Protein AF-R9KUV6-F1 (afdb_monomer_lite)

Radius of gyration: 23.88 Å; chains: 1; bounding box: 41×59×73 Å

Organism: NCBI:txid1235794

Secondary structure (DSSP, 8-state):
-B-TTS-B-----HHHHHHHHHHHHTT-EEEEEE--EEEE--SSSPEEE--EEEEEE-GGGHHHHHHHHHHHHHHHHTT--B-----THHHHHHHHTTT------BPPPPPP-TTEEEEESS--HHHHHHHHHHH--HHHHHHHHHHHHHHHHHHHHHHHHTT--

Foldseek 3Di:
DADPVRDDDDADPPVVNVVVVVLVVVVKDKDWAWQFWKWAVPPPVIDIDGDTDIDIDHPVLCQLVVLQVVVCNVCSQALFAADPPDDDPNVVVSVVVSNPDDHPHGDDDDDDDPRMDTDTRHNDPVNVVVVVVVVPPPVVVVVVVVVVVVVVVVVVVVCVVVVVD

Structure (mmCIF, N/CA/C/O backbone):
data_AF-R9KUV6-F1
#
_entry.id   AF-R9KUV6-F1
#
loop_
_atom_site.group_PDB
_atom_site.id
_atom_site.type_symbol
_atom_site.label_atom_id
_atom_site.label_alt_id
_atom_site.label_comp_id
_atom_site.label_asym_id
_atom_site.label_entity_id
_atom_site.label_seq_id
_atom_site.pdbx_PDB_ins_code
_atom_site.Cartn_x
_atom_site.Cartn_y
_atom_site.Cartn_z
_atom_site.occupancy
_atom_site.B_iso_or_equiv
_atom_site.auth_seq_id
_atom_site.auth_comp_id
_atom_site.auth_asym_id
_atom_site.auth_atom_id
_atom_site.pdbx_PDB_model_num
ATOM 1 N N . MET A 1 1 ? -4.305 5.030 -10.609 1.00 83.50 1 MET A N 1
ATOM 2 C CA . MET A 1 1 ? -4.146 5.031 -9.140 1.00 83.50 1 MET A CA 1
ATOM 3 C C . MET A 1 1 ? -4.166 6.449 -8.610 1.00 83.50 1 MET A C 1
ATOM 5 O O . MET A 1 1 ? -3.478 7.306 -9.158 1.00 83.50 1 MET A O 1
ATOM 9 N N . VAL A 1 2 ? -4.938 6.685 -7.554 1.00 88.12 2 VAL A N 1
ATOM 10 C CA . VAL A 1 2 ? -4.990 7.967 -6.845 1.00 88.12 2 VAL A CA 1
ATOM 11 C C . VAL A 1 2 ? -4.434 7.735 -5.447 1.00 88.12 2 VAL A C 1
ATOM 13 O O . VAL A 1 2 ? -4.812 6.768 -4.787 1.00 88.12 2 VAL A O 1
ATOM 16 N N . ASN A 1 3 ? -3.484 8.561 -5.020 1.00 88.44 3 ASN A N 1
ATOM 17 C CA . ASN A 1 3 ? -2.957 8.474 -3.665 1.00 88.44 3 ASN A CA 1
ATOM 18 C C . ASN A 1 3 ? -3.945 9.095 -2.660 1.00 88.44 3 ASN A C 1
ATOM 20 O O . ASN A 1 3 ? -4.913 9.758 -3.024 1.00 88.44 3 ASN A O 1
ATOM 24 N N . ARG A 1 4 ? -3.670 8.949 -1.364 1.00 82.62 4 ARG A N 1
ATOM 25 C CA . ARG A 1 4 ? -4.486 9.550 -0.288 1.00 82.62 4 ARG A CA 1
ATOM 26 C C . ARG A 1 4 ? -4.576 11.088 -0.306 1.00 82.62 4 ARG A C 1
ATOM 28 O O . ARG A 1 4 ? -5.254 11.654 0.541 1.00 82.62 4 ARG A O 1
ATOM 35 N N . PHE A 1 5 ? -3.833 11.755 -1.187 1.00 83.88 5 PHE A N 1
ATOM 36 C CA . PHE A 1 5 ? -3.837 13.206 -1.371 1.00 83.88 5 PHE A CA 1
ATOM 37 C 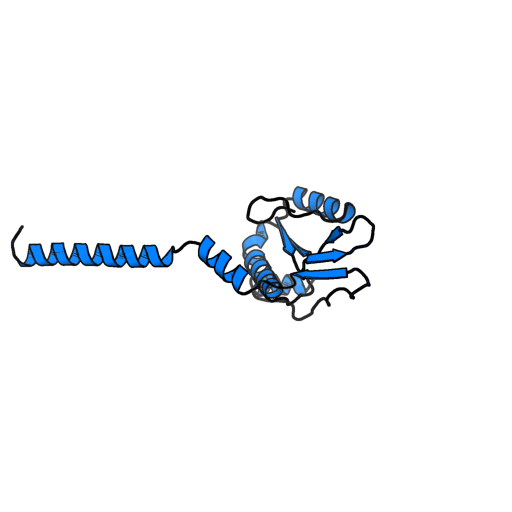C . PHE A 1 5 ? -4.659 13.632 -2.595 1.00 83.88 5 PHE A C 1
ATOM 39 O O . PHE A 1 5 ? -4.627 14.797 -2.968 1.00 83.88 5 PHE A O 1
ATOM 46 N N . GLY A 1 6 ? -5.354 12.700 -3.253 1.00 85.88 6 GLY A N 1
ATOM 47 C CA . GLY A 1 6 ? -6.135 12.989 -4.455 1.00 85.88 6 GLY A CA 1
ATOM 48 C C . GLY A 1 6 ? -5.299 13.116 -5.732 1.00 85.88 6 GLY A C 1
ATOM 49 O O . GLY A 1 6 ? -5.860 13.326 -6.802 1.00 85.88 6 GLY A O 1
ATOM 50 N N . ALA A 1 7 ? -3.976 12.938 -5.663 1.00 88.69 7 ALA A N 1
ATOM 51 C CA . ALA A 1 7 ? -3.115 13.028 -6.836 1.00 88.69 7 ALA A CA 1
ATOM 52 C C . ALA A 1 7 ? -3.031 11.684 -7.570 1.00 88.69 7 ALA A C 1
ATOM 54 O O . ALA A 1 7 ? -2.884 10.620 -6.955 1.00 88.69 7 ALA A O 1
ATOM 55 N N . ARG A 1 8 ? -3.088 11.731 -8.904 1.00 89.88 8 ARG A N 1
ATOM 56 C CA . ARG A 1 8 ? -2.844 10.566 -9.757 1.00 89.88 8 ARG A CA 1
ATOM 57 C C . ARG A 1 8 ? -1.349 10.250 -9.749 1.00 89.88 8 ARG A C 1
ATOM 59 O O . ARG A 1 8 ? -0.546 11.091 -10.126 1.00 89.88 8 ARG A O 1
ATOM 66 N N . VAL A 1 9 ? -0.992 9.043 -9.315 1.00 88.94 9 VAL A N 1
ATOM 67 C CA . VAL A 1 9 ? 0.416 8.631 -9.107 1.00 88.94 9 VAL A CA 1
ATOM 68 C C . VAL A 1 9 ? 0.907 7.563 -10.078 1.00 88.94 9 VAL A C 1
ATOM 70 O O . VAL A 1 9 ? 2.068 7.186 -10.035 1.00 88.94 9 VAL A O 1
ATOM 73 N N . GLY A 1 10 ? 0.022 7.048 -10.927 1.00 90.50 10 GLY A N 1
ATOM 74 C CA . GLY A 1 10 ? 0.360 6.000 -11.882 1.00 90.50 10 GLY A CA 1
ATOM 75 C C . GLY A 1 10 ? -0.866 5.242 -12.367 1.00 90.50 10 GLY A C 1
ATOM 76 O O . GLY A 1 10 ? -2.009 5.548 -11.992 1.00 90.50 10 GLY A O 1
ATOM 77 N N . HIS A 1 11 ? -0.618 4.242 -13.194 1.00 92.69 11 HIS A N 1
ATOM 78 C CA . HIS A 1 11 ? -1.598 3.300 -13.714 1.00 92.69 11 HIS A CA 1
ATOM 79 C C . HIS A 1 11 ? -0.996 1.893 -13.676 1.00 92.69 11 HIS A C 1
ATOM 81 O O . HIS A 1 11 ? 0.221 1.747 -13.621 1.00 92.69 11 HIS A O 1
ATOM 87 N N . PHE A 1 12 ? -1.860 0.884 -13.639 1.00 94.69 12 PHE A N 1
ATOM 88 C CA . PHE A 1 12 ? -1.439 -0.486 -13.901 1.00 94.69 12 PHE A CA 1
ATOM 89 C C . PHE A 1 12 ? -1.438 -0.718 -15.410 1.00 94.69 12 PHE A C 1
ATOM 91 O O . PHE A 1 12 ? -1.950 0.119 -16.160 1.00 94.69 12 PHE A O 1
ATOM 98 N N . ASP A 1 13 ? -0.918 -1.854 -15.859 1.00 93.94 13 ASP A N 1
ATOM 99 C CA . ASP A 1 13 ? -1.048 -2.256 -17.255 1.00 93.94 13 ASP A CA 1
ATOM 100 C C . ASP A 1 13 ? -2.534 -2.283 -17.694 1.00 93.94 13 ASP A C 1
ATOM 102 O O . ASP A 1 13 ? -3.445 -2.345 -16.852 1.00 93.94 13 ASP A O 1
ATOM 106 N N . PRO A 1 14 ? -2.820 -2.193 -19.005 1.00 94.75 14 PRO A N 1
ATOM 107 C CA . PRO A 1 14 ? -4.193 -2.087 -19.495 1.00 94.75 14 PRO A CA 1
ATOM 108 C C . PRO A 1 14 ? -5.094 -3.264 -19.100 1.00 94.75 14 PRO A C 1
ATOM 110 O O . PRO A 1 14 ? -6.279 -3.058 -18.826 1.00 94.75 14 PRO A O 1
ATOM 113 N N . GLY A 1 15 ? -4.544 -4.482 -19.057 1.00 96.69 15 GLY A N 1
ATOM 114 C CA . GLY A 1 15 ? -5.291 -5.695 -18.729 1.00 96.69 15 GLY A CA 1
ATOM 115 C C . GLY A 1 15 ? -5.748 -5.680 -17.277 1.00 96.69 15 GLY A C 1
ATOM 116 O O . GLY A 1 15 ? -6.949 -5.742 -16.999 1.00 96.69 15 GLY A O 1
ATOM 117 N N . PHE A 1 16 ? -4.804 -5.483 -16.360 1.00 95.25 16 PHE A N 1
ATOM 118 C CA . PHE A 1 16 ? -5.109 -5.425 -14.937 1.00 95.25 16 PHE A CA 1
ATOM 119 C C . PHE A 1 16 ? -5.955 -4.197 -14.582 1.00 95.25 16 PHE A C 1
ATOM 121 O O . PHE A 1 16 ? -6.908 -4.290 -13.810 1.00 95.25 16 PHE A O 1
ATOM 128 N N . SER A 1 17 ? -5.704 -3.045 -15.213 1.00 95.38 17 SER A N 1
ATOM 129 C CA . SER A 1 17 ? -6.547 -1.853 -15.043 1.00 95.38 17 SER A CA 1
ATOM 130 C C . SER A 1 17 ? -8.009 -2.123 -15.404 1.00 95.38 17 SER A C 1
ATOM 132 O O . SER A 1 17 ? -8.905 -1.689 -14.677 1.00 95.38 17 SER A O 1
ATOM 134 N N . ARG A 1 18 ? -8.264 -2.865 -16.491 1.00 96.12 18 ARG A N 1
ATOM 135 C CA . ARG A 1 18 ? -9.620 -3.259 -16.894 1.00 96.12 18 ARG A CA 1
ATOM 136 C C . ARG A 1 18 ? -10.263 -4.188 -15.870 1.00 96.12 18 ARG A C 1
ATOM 138 O O . ARG A 1 18 ? -11.427 -3.980 -15.530 1.00 96.12 18 ARG A O 1
ATOM 145 N N . GLU A 1 19 ? -9.529 -5.175 -15.365 1.00 95.75 19 GLU A N 1
ATOM 146 C CA . GLU A 1 19 ? -10.027 -6.069 -14.316 1.00 95.75 19 GLU A CA 1
ATOM 147 C C . GLU A 1 19 ? -10.439 -5.281 -13.065 1.00 95.75 19 GLU A C 1
ATOM 149 O O . GLU A 1 19 ? -11.564 -5.418 -12.582 1.00 95.75 19 GLU A O 1
ATOM 154 N N . LEU A 1 20 ? -9.578 -4.376 -12.593 1.00 95.19 20 LEU A N 1
ATOM 155 C CA . LEU A 1 20 ? -9.874 -3.524 -11.443 1.00 95.19 20 LEU A CA 1
ATOM 156 C C . LEU A 1 20 ? -11.090 -2.623 -11.689 1.00 95.19 20 LEU A C 1
ATOM 158 O O . LEU A 1 20 ? -11.902 -2.434 -10.784 1.00 95.19 20 LEU A O 1
ATOM 162 N N . SER A 1 21 ? -11.271 -2.097 -12.903 1.00 95.06 21 SER A N 1
ATOM 163 C CA . SER A 1 21 ? -12.479 -1.346 -13.262 1.00 95.06 21 SER A CA 1
ATOM 164 C C . SER A 1 21 ? -13.747 -2.197 -13.161 1.00 95.06 21 SER A C 1
ATOM 166 O O . SER A 1 21 ? -14.754 -1.708 -12.649 1.00 95.06 21 SER A O 1
ATOM 168 N N . LEU A 1 22 ? -13.704 -3.465 -13.582 1.00 97.19 22 LEU A N 1
ATOM 169 C CA . LEU A 1 22 ? -14.837 -4.386 -13.450 1.00 97.19 22 LEU A CA 1
ATOM 170 C C . LEU A 1 22 ? -15.142 -4.695 -11.981 1.00 97.19 22 LEU A C 1
ATOM 172 O O . LEU A 1 22 ? -16.292 -4.581 -11.562 1.00 97.19 22 LEU A O 1
ATOM 176 N N . LYS A 1 23 ? -14.120 -5.005 -11.173 1.00 96.00 23 LYS A N 1
ATOM 177 C CA . LYS A 1 23 ? -14.283 -5.233 -9.726 1.00 96.00 23 LYS A CA 1
ATOM 178 C C . LYS A 1 23 ? -14.842 -3.996 -9.026 1.00 96.00 23 LYS A C 1
ATOM 180 O O . LYS A 1 23 ? -15.722 -4.103 -8.175 1.00 96.00 23 LYS A O 1
ATOM 185 N N . LYS A 1 24 ? -14.395 -2.802 -9.424 1.00 94.75 24 LYS A N 1
ATOM 186 C CA . LYS A 1 24 ? -14.935 -1.547 -8.897 1.00 94.75 24 LYS A CA 1
ATOM 187 C C . LYS A 1 24 ? -16.401 -1.336 -9.283 1.00 94.75 24 LYS A C 1
ATOM 189 O O . LYS A 1 24 ? -17.161 -0.838 -8.459 1.00 94.75 24 LYS A O 1
ATOM 194 N N . ALA A 1 25 ? -16.795 -1.714 -10.501 1.00 96.31 25 ALA A N 1
ATOM 195 C CA . ALA A 1 25 ? -18.187 -1.658 -10.955 1.00 96.31 25 ALA A CA 1
ATOM 196 C C . ALA A 1 25 ? -19.091 -2.661 -10.211 1.00 96.31 25 ALA A C 1
ATOM 198 O O . ALA A 1 25 ? -20.277 -2.405 -10.043 1.00 96.31 25 ALA A O 1
ATOM 199 N N . GLN A 1 26 ? -18.519 -3.755 -9.700 1.00 95.88 26 GLN A N 1
ATOM 200 C CA . GLN A 1 26 ? -19.165 -4.715 -8.793 1.00 95.88 26 GLN A CA 1
ATOM 201 C C . GLN A 1 26 ? -19.194 -4.239 -7.325 1.00 95.88 26 GLN A C 1
ATOM 203 O O . GLN A 1 26 ? -19.343 -5.048 -6.413 1.00 95.88 26 GLN A O 1
ATOM 208 N N . ASP A 1 27 ? -19.020 -2.937 -7.088 1.00 95.81 27 ASP A N 1
ATOM 209 C CA . ASP A 1 27 ? -19.010 -2.299 -5.766 1.00 95.81 27 ASP A CA 1
ATOM 210 C C . ASP A 1 27 ? -17.903 -2.791 -4.811 1.00 95.81 27 ASP A C 1
ATOM 212 O O . ASP A 1 27 ? -17.967 -2.612 -3.595 1.00 95.81 27 ASP A O 1
ATOM 216 N N . MET A 1 28 ? -16.822 -3.379 -5.337 1.00 96.00 28 MET A N 1
ATOM 217 C CA . MET A 1 28 ? -15.684 -3.740 -4.493 1.00 96.00 28 MET A CA 1
ATOM 218 C C . MET A 1 28 ? -14.895 -2.501 -4.054 1.00 96.00 28 MET A C 1
ATOM 220 O O . MET A 1 28 ? -14.671 -1.539 -4.804 1.00 96.00 28 MET A O 1
ATOM 224 N N . THR A 1 29 ? -14.404 -2.552 -2.819 1.00 94.75 29 THR A N 1
ATOM 225 C CA . THR A 1 29 ? -13.396 -1.620 -2.320 1.00 94.75 29 THR A CA 1
ATOM 226 C C . THR A 1 29 ? -12.025 -2.130 -2.730 1.00 94.75 29 THR A C 1
ATOM 228 O O . THR A 1 29 ? -11.657 -3.254 -2.407 1.00 94.75 29 THR A O 1
ATOM 231 N N . LEU A 1 30 ? -11.277 -1.300 -3.457 1.00 94.94 30 LEU A N 1
ATOM 232 C CA . LEU A 1 30 ? -9.955 -1.631 -3.977 1.00 94.94 30 LEU A CA 1
ATOM 233 C C . LEU A 1 30 ? -8.910 -0.743 -3.309 1.00 94.94 30 LEU A C 1
ATOM 235 O O . LEU A 1 30 ? -9.014 0.486 -3.350 1.00 94.94 30 LEU A O 1
ATOM 239 N N . VAL A 1 31 ? -7.887 -1.362 -2.730 1.00 94.69 31 VAL A N 1
ATOM 240 C CA . VAL A 1 31 ? -6.770 -0.670 -2.090 1.00 94.69 31 VAL A CA 1
ATOM 241 C C . VAL A 1 31 ? -5.468 -1.143 -2.713 1.00 94.69 31 VAL A C 1
ATOM 243 O O . VAL A 1 31 ? -5.124 -2.317 -2.644 1.00 94.69 31 VAL A O 1
ATOM 246 N N . ALA A 1 32 ? -4.728 -0.208 -3.303 1.00 94.44 32 ALA A N 1
ATOM 247 C CA . ALA A 1 32 ? -3.394 -0.456 -3.826 1.00 94.44 32 ALA A CA 1
ATOM 248 C C . ALA A 1 32 ? -2.341 0.067 -2.843 1.00 94.44 32 ALA A C 1
ATOM 250 O O . ALA A 1 32 ? -2.371 1.236 -2.447 1.00 94.44 32 ALA A O 1
ATOM 251 N N . ILE A 1 33 ? -1.388 -0.784 -2.476 1.00 94.00 33 ILE A N 1
ATOM 252 C CA . ILE A 1 33 ? -0.287 -0.452 -1.576 1.00 94.00 33 ILE A CA 1
ATOM 253 C C . ILE A 1 33 ? 1.025 -0.620 -2.341 1.00 94.00 33 ILE A C 1
ATOM 255 O O . ILE A 1 33 ? 1.405 -1.724 -2.725 1.00 94.00 33 ILE A O 1
ATOM 259 N N . LEU A 1 34 ? 1.720 0.495 -2.555 1.00 93.19 34 LEU A N 1
ATOM 260 C CA . LEU A 1 34 ? 2.983 0.533 -3.285 1.00 93.19 34 LEU A CA 1
ATOM 261 C C . LEU A 1 34 ? 4.099 -0.182 -2.506 1.00 93.19 34 LEU A C 1
ATOM 263 O O . LEU A 1 34 ? 4.349 0.141 -1.343 1.00 93.19 34 LEU A O 1
ATOM 267 N N . SER A 1 35 ? 4.779 -1.115 -3.170 1.00 93.56 35 SER A N 1
ATOM 268 C CA . SER A 1 35 ? 5.873 -1.920 -2.617 1.00 93.56 35 SER A CA 1
ATOM 269 C C . SER A 1 35 ? 7.225 -1.223 -2.773 1.00 93.56 35 SER A C 1
ATOM 271 O O . SER A 1 35 ? 7.986 -1.076 -1.816 1.00 93.56 35 SER A O 1
ATOM 273 N N . PHE A 1 36 ? 7.516 -0.743 -3.982 1.00 94.12 36 PHE A N 1
ATOM 274 C CA . PHE A 1 36 ? 8.722 0.019 -4.290 1.00 94.12 36 PHE A CA 1
ATOM 275 C C . PHE A 1 36 ? 8.503 0.899 -5.522 1.00 94.12 36 PHE A C 1
ATOM 277 O O . PHE A 1 36 ? 7.533 0.723 -6.257 1.00 94.12 36 PHE A O 1
ATOM 284 N N . VAL A 1 37 ? 9.441 1.815 -5.744 1.00 94.19 37 VAL A N 1
ATOM 285 C CA . VAL A 1 37 ? 9.590 2.587 -6.980 1.00 94.19 37 VAL A CA 1
ATOM 286 C C . VAL A 1 37 ? 10.984 2.337 -7.533 1.00 94.19 37 VAL A C 1
ATOM 288 O O . VAL A 1 37 ? 11.969 2.378 -6.786 1.00 94.19 37 VAL A O 1
ATOM 291 N N . ALA A 1 38 ? 11.059 2.093 -8.830 1.00 95.31 38 ALA A N 1
ATOM 292 C CA . ALA A 1 38 ? 12.276 1.954 -9.599 1.00 95.31 38 ALA A CA 1
ATOM 293 C C . ALA A 1 38 ? 12.230 2.848 -10.840 1.00 95.31 38 ALA A C 1
ATOM 295 O O . ALA A 1 38 ? 11.176 3.336 -11.242 1.00 95.31 38 ALA A O 1
ATOM 296 N N . PHE A 1 39 ? 13.402 3.053 -11.417 1.00 95.12 39 PHE A N 1
ATOM 297 C CA . PHE A 1 39 ? 13.594 3.632 -12.733 1.00 95.12 39 PHE A CA 1
ATOM 298 C C . PHE A 1 39 ? 14.349 2.621 -13.593 1.00 95.12 39 PHE A C 1
ATOM 300 O O . PHE A 1 39 ? 15.280 1.985 -13.089 1.00 95.12 39 PHE A O 1
ATOM 307 N N . SER A 1 40 ? 13.948 2.477 -14.851 1.00 94.44 40 SER A N 1
ATOM 308 C CA . SER A 1 40 ? 14.654 1.695 -15.865 1.00 94.44 40 SER A CA 1
ATOM 309 C C . SER A 1 40 ? 14.953 2.584 -17.065 1.00 94.44 40 SER A C 1
ATOM 311 O O . SER A 1 40 ? 14.053 3.245 -17.565 1.00 94.44 40 SER A O 1
ATOM 313 N N . GLU A 1 41 ? 16.187 2.570 -17.562 1.00 93.69 41 GLU A N 1
ATOM 314 C CA . GLU A 1 41 ? 16.570 3.281 -18.794 1.00 93.69 41 GLU A CA 1
ATOM 315 C C . GLU A 1 41 ? 15.908 2.694 -20.048 1.00 93.69 41 GLU A C 1
ATOM 317 O O . GLU A 1 41 ? 15.719 3.406 -21.028 1.00 93.69 41 GLU A O 1
ATOM 322 N N . GLN A 1 42 ? 15.560 1.403 -20.013 1.00 87.69 42 GLN A N 1
ATOM 323 C CA . GLN A 1 42 ? 14.918 0.695 -21.117 1.00 87.69 42 GLN A CA 1
ATOM 324 C C . GLN A 1 42 ? 13.476 0.295 -20.766 1.00 87.69 42 GLN A C 1
ATOM 326 O O . GLN A 1 42 ? 13.263 -0.215 -19.658 1.00 87.69 42 GLN A O 1
ATOM 331 N N . PRO A 1 43 ? 12.524 0.430 -21.712 1.00 84.81 43 PRO A N 1
ATOM 332 C CA . PRO A 1 43 ? 12.695 0.988 -23.066 1.00 84.81 43 PRO A CA 1
ATOM 333 C C . PRO A 1 43 ? 12.957 2.505 -23.050 1.00 84.81 43 PRO A C 1
ATOM 335 O O . PRO A 1 43 ? 12.584 3.174 -22.096 1.00 84.81 43 PRO A O 1
ATOM 338 N N . GLU A 1 44 ? 13.610 3.048 -24.084 1.00 83.06 44 GLU A N 1
ATOM 339 C CA . GLU A 1 44 ? 13.774 4.503 -24.209 1.00 83.06 44 GLU A CA 1
ATOM 340 C C . GLU A 1 44 ? 12.464 5.161 -24.689 1.00 83.06 44 GLU A C 1
ATOM 342 O O . GLU A 1 44 ? 11.849 4.663 -25.638 1.00 83.06 44 GLU A O 1
ATOM 347 N N . PRO A 1 45 ? 12.045 6.296 -24.099 1.00 86.88 45 PRO A N 1
ATOM 348 C CA . PRO A 1 45 ? 12.674 6.987 -22.972 1.00 86.88 45 PRO A CA 1
ATOM 349 C C . PRO A 1 45 ? 12.450 6.245 -21.645 1.00 86.88 45 PRO A C 1
ATOM 351 O O . PRO A 1 45 ? 11.363 5.725 -21.409 1.00 86.88 45 PRO A O 1
ATOM 354 N N . GLY A 1 46 ? 13.467 6.248 -20.775 1.00 90.06 46 GLY A N 1
ATOM 355 C CA . GLY A 1 46 ? 13.428 5.514 -19.510 1.00 90.06 46 GLY A CA 1
ATOM 356 C C . GLY A 1 46 ? 12.201 5.826 -18.647 1.00 90.06 46 GLY A C 1
ATOM 357 O O . GLY A 1 46 ? 11.695 6.951 -18.620 1.00 90.06 46 GLY A O 1
ATOM 358 N N . GLU A 1 47 ? 11.734 4.824 -17.907 1.00 92.94 47 GLU A N 1
ATOM 359 C CA . GLU A 1 47 ? 10.450 4.845 -17.213 1.00 92.94 47 GLU A CA 1
ATOM 360 C C . GLU A 1 47 ? 10.574 4.663 -15.698 1.00 92.94 47 GLU A C 1
ATOM 362 O O . GLU A 1 47 ? 11.399 3.900 -15.187 1.00 92.94 47 GLU A O 1
ATOM 367 N N . TYR A 1 48 ? 9.693 5.346 -14.963 1.00 93.06 48 TYR A N 1
ATOM 368 C CA . TYR A 1 48 ? 9.458 5.077 -13.549 1.00 93.06 48 TYR A CA 1
ATOM 369 C C . TYR A 1 48 ? 8.361 4.032 -13.405 1.00 93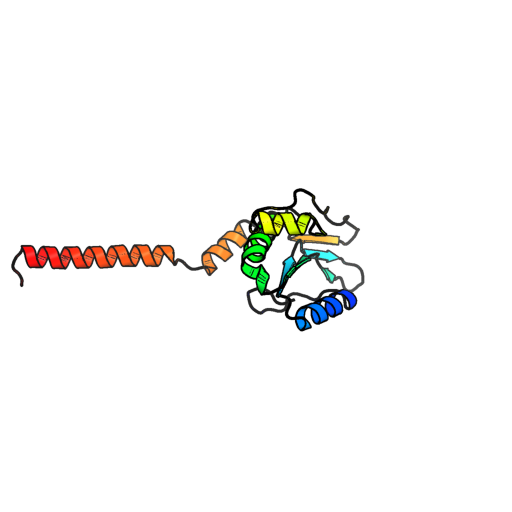.06 48 TYR A C 1
ATOM 371 O O . TYR A 1 48 ? 7.260 4.198 -13.927 1.00 93.06 48 TYR A O 1
ATOM 379 N N . TRP A 1 49 ? 8.629 3.001 -12.617 1.00 93.69 49 TRP A N 1
ATOM 380 C CA . TRP A 1 49 ? 7.689 1.913 -12.394 1.00 93.69 49 TRP A CA 1
ATOM 381 C C . TRP A 1 49 ? 7.789 1.391 -10.964 1.00 93.69 49 TRP A C 1
ATOM 383 O O . TRP A 1 49 ? 8.647 1.781 -10.171 1.00 93.69 49 TRP A O 1
ATOM 393 N N . GLY A 1 50 ? 6.875 0.507 -10.603 1.00 93.75 50 GLY A N 1
ATOM 394 C CA . GLY A 1 50 ? 6.864 -0.121 -9.296 1.00 93.75 50 GLY A CA 1
ATOM 395 C C . GLY A 1 50 ? 5.878 -1.268 -9.266 1.00 93.75 50 GLY A C 1
ATOM 396 O O . GLY A 1 50 ? 5.023 -1.392 -10.139 1.00 93.75 50 GLY A O 1
ATOM 397 N N . GLN A 1 51 ? 5.981 -2.099 -8.238 1.00 93.56 51 GLN A N 1
ATOM 398 C CA . GLN A 1 51 ? 4.952 -3.090 -7.943 1.00 93.56 51 GLN A CA 1
ATOM 399 C C . GLN A 1 51 ? 4.092 -2.589 -6.790 1.00 93.56 51 GLN A C 1
ATOM 401 O O . GLN A 1 51 ? 4.581 -1.927 -5.868 1.00 93.56 51 GLN A O 1
ATOM 406 N N . ALA A 1 52 ? 2.811 -2.927 -6.822 1.00 93.25 52 ALA A N 1
ATOM 407 C CA . ALA A 1 52 ? 1.889 -2.675 -5.731 1.00 93.25 52 ALA A CA 1
ATOM 408 C C . ALA A 1 52 ? 1.105 -3.951 -5.432 1.00 93.25 52 ALA A C 1
ATOM 410 O O . ALA A 1 52 ? 0.715 -4.662 -6.353 1.00 93.25 52 ALA A O 1
ATOM 411 N N . ALA A 1 53 ? 0.851 -4.213 -4.152 1.00 93.88 53 ALA A N 1
ATOM 412 C CA . ALA A 1 53 ? -0.182 -5.169 -3.779 1.00 93.88 53 ALA A CA 1
ATOM 413 C C . ALA A 1 53 ? -1.541 -4.508 -3.992 1.00 93.88 53 ALA A C 1
ATOM 415 O O . ALA A 1 53 ? -1.732 -3.365 -3.562 1.00 93.88 53 ALA A O 1
ATOM 416 N N . VAL A 1 54 ? -2.482 -5.216 -4.610 1.00 93.75 54 VAL A N 1
ATOM 417 C CA . VAL A 1 54 ? -3.865 -4.756 -4.736 1.00 93.75 54 VAL A CA 1
ATOM 418 C C . VAL A 1 54 ? -4.761 -5.701 -3.959 1.00 93.75 54 VAL A C 1
ATOM 420 O O . VAL A 1 54 ? -4.765 -6.900 -4.196 1.00 93.75 54 VAL A O 1
ATOM 423 N N . LEU A 1 55 ? -5.497 -5.139 -3.008 1.00 93.44 55 LEU A N 1
ATOM 424 C CA . LEU A 1 55 ? -6.440 -5.854 -2.161 1.00 93.44 55 LEU A CA 1
ATOM 425 C C . LEU A 1 55 ? -7.846 -5.399 -2.541 1.00 93.44 55 LEU A C 1
ATOM 427 O O . LEU A 1 55 ? -8.123 -4.196 -2.558 1.00 93.44 55 LEU A O 1
ATOM 431 N N . GLY A 1 56 ? -8.712 -6.357 -2.853 1.00 93.06 56 GLY A N 1
ATOM 432 C CA . GLY A 1 56 ? -10.118 -6.126 -3.153 1.00 93.06 56 GLY A CA 1
ATOM 433 C C . GLY A 1 56 ? -11.002 -6.840 -2.143 1.00 93.06 56 GLY A C 1
ATOM 434 O O . GLY A 1 56 ? -10.818 -8.028 -1.912 1.00 93.06 56 GLY A O 1
ATOM 435 N N . TYR A 1 57 ? -11.964 -6.134 -1.559 1.00 93.25 57 TYR A N 1
ATOM 436 C CA . TYR A 1 57 ? -12.933 -6.714 -0.625 1.00 93.25 57 TYR A CA 1
ATOM 437 C C . TYR A 1 57 ? -14.306 -6.067 -0.790 1.00 93.25 57 TYR A C 1
ATOM 439 O O . TYR A 1 57 ? -14.438 -4.953 -1.313 1.00 93.25 57 TYR A O 1
ATOM 447 N N . THR A 1 58 ? -15.350 -6.772 -0.357 1.00 93.12 58 THR A N 1
ATOM 448 C CA . THR A 1 58 ? -16.714 -6.236 -0.405 1.00 93.12 58 THR A CA 1
ATOM 449 C C . THR A 1 58 ? -16.938 -5.229 0.729 1.00 93.12 58 THR A C 1
ATOM 451 O O . THR A 1 58 ? -16.348 -5.370 1.805 1.00 93.12 58 THR A O 1
ATOM 454 N N . PRO A 1 59 ? -17.819 -4.226 0.564 1.00 93.69 59 PRO A N 1
ATOM 455 C CA . PRO A 1 59 ? -18.109 -3.259 1.625 1.00 93.69 59 PRO A CA 1
ATOM 456 C C . PRO A 1 59 ? -18.597 -3.902 2.933 1.00 93.69 59 PRO A C 1
ATOM 458 O O . PRO A 1 59 ? -18.375 -3.348 4.008 1.00 93.69 59 PRO A O 1
ATOM 461 N N . ARG A 1 60 ? -19.219 -5.088 2.852 1.00 93.31 60 ARG A N 1
ATOM 462 C CA . ARG A 1 60 ? -19.699 -5.859 4.012 1.00 93.31 60 ARG A CA 1
ATOM 463 C C . ARG A 1 60 ? -18.564 -6.306 4.933 1.00 93.31 60 ARG A C 1
ATOM 465 O O . ARG A 1 60 ? -18.747 -6.355 6.142 1.00 93.31 60 ARG A O 1
ATOM 472 N N . GLU A 1 61 ? -17.391 -6.583 4.374 1.00 91.88 61 GLU A N 1
ATOM 473 C CA . GLU A 1 61 ? -16.239 -7.115 5.112 1.00 91.88 61 GLU A CA 1
ATOM 474 C C . GLU A 1 61 ? -15.224 -6.033 5.493 1.00 91.88 61 GLU A C 1
ATOM 476 O O . GLU A 1 61 ? -14.160 -6.320 6.044 1.00 91.88 61 GLU A O 1
ATOM 481 N N . LYS A 1 62 ? -15.558 -4.764 5.242 1.00 94.06 62 LYS A N 1
ATOM 482 C CA . LYS A 1 62 ? -14.694 -3.609 5.500 1.00 94.06 62 LYS A CA 1
ATOM 483 C C . LYS A 1 62 ? -14.095 -3.614 6.911 1.00 94.06 62 LYS A C 1
ATOM 485 O O . LYS A 1 62 ? -12.901 -3.382 7.062 1.00 94.06 62 LYS A O 1
ATOM 490 N N . ALA A 1 63 ? -14.896 -3.940 7.926 1.00 95.38 63 ALA A N 1
ATOM 491 C CA . ALA A 1 63 ? -14.454 -3.966 9.323 1.00 95.38 63 ALA A CA 1
ATOM 492 C C . ALA A 1 63 ? -13.331 -4.987 9.602 1.00 95.38 63 ALA A C 1
ATOM 494 O O . ALA A 1 63 ? -12.551 -4.797 10.533 1.00 95.38 63 ALA A O 1
ATOM 495 N N . VAL A 1 64 ? -13.241 -6.050 8.800 1.00 95.44 64 VAL A N 1
ATOM 496 C CA . VAL A 1 64 ? -12.204 -7.087 8.892 1.00 95.44 64 VAL A CA 1
ATOM 497 C C . VAL A 1 64 ? -10.999 -6.716 8.028 1.00 95.44 64 VAL A C 1
ATOM 499 O O . VAL A 1 64 ? -9.857 -6.803 8.477 1.00 95.44 64 VAL A O 1
ATOM 502 N N . PHE A 1 65 ? -11.237 -6.281 6.790 1.00 94.81 65 PHE A N 1
ATOM 503 C CA . PHE A 1 65 ? -10.157 -6.064 5.828 1.00 94.81 65 PHE A CA 1
ATOM 504 C C . PHE A 1 65 ? -9.419 -4.736 6.006 1.00 94.81 65 PHE A C 1
ATOM 506 O O . PHE A 1 65 ? -8.253 -4.651 5.628 1.00 94.81 65 PHE A O 1
ATOM 513 N N . GLU A 1 66 ? -10.016 -3.705 6.607 1.00 95.19 66 GLU A N 1
ATOM 514 C CA . GLU A 1 66 ? -9.296 -2.454 6.889 1.00 95.19 66 GLU A CA 1
ATOM 515 C C . GLU A 1 66 ? -8.107 -2.640 7.854 1.00 95.19 66 GLU A C 1
ATOM 517 O O . GLU A 1 66 ? -7.003 -2.198 7.509 1.00 95.19 66 GLU A O 1
ATOM 522 N N . PRO A 1 67 ? -8.255 -3.322 9.013 1.00 96.69 67 PRO A N 1
ATOM 523 C CA . PRO A 1 67 ? -7.120 -3.682 9.866 1.00 96.69 67 PRO A CA 1
ATOM 524 C C . PRO A 1 67 ? -6.035 -4.462 9.118 1.00 96.69 67 PRO A C 1
ATOM 526 O O . PRO A 1 67 ? -4.848 -4.142 9.231 1.00 96.69 67 PRO A O 1
ATOM 529 N 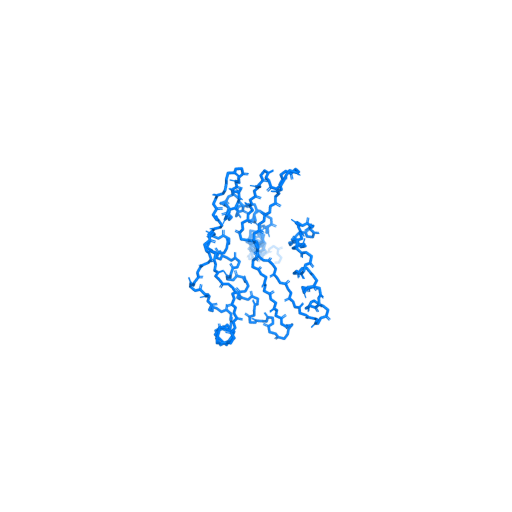N . PHE A 1 68 ? -6.448 -5.425 8.293 1.00 96.12 68 PHE A N 1
ATOM 530 C CA . PHE A 1 68 ? -5.537 -6.252 7.511 1.00 96.12 68 PHE A CA 1
ATOM 531 C C . PHE A 1 68 ? -4.732 -5.427 6.498 1.00 96.12 68 PHE A C 1
ATOM 533 O O . PHE A 1 68 ? -3.499 -5.456 6.491 1.00 96.12 68 PHE A O 1
ATOM 540 N N . VAL A 1 69 ? -5.419 -4.608 5.694 1.00 96.00 69 VAL A N 1
ATOM 541 C CA . VAL A 1 69 ? -4.822 -3.656 4.744 1.00 96.00 69 VAL A CA 1
ATOM 542 C C . VAL A 1 69 ? -3.820 -2.748 5.455 1.00 96.00 69 VAL A C 1
ATOM 544 O O . VAL A 1 69 ? -2.723 -2.514 4.943 1.00 96.00 69 VAL A O 1
ATOM 547 N N . GLN A 1 70 ? -4.157 -2.258 6.650 1.00 95.81 70 GLN A N 1
ATOM 548 C CA . GLN A 1 70 ? -3.260 -1.418 7.439 1.00 95.81 70 GLN A CA 1
ATOM 549 C C . GLN A 1 70 ? -2.015 -2.187 7.911 1.00 95.81 70 GLN A C 1
ATOM 551 O O . GLN A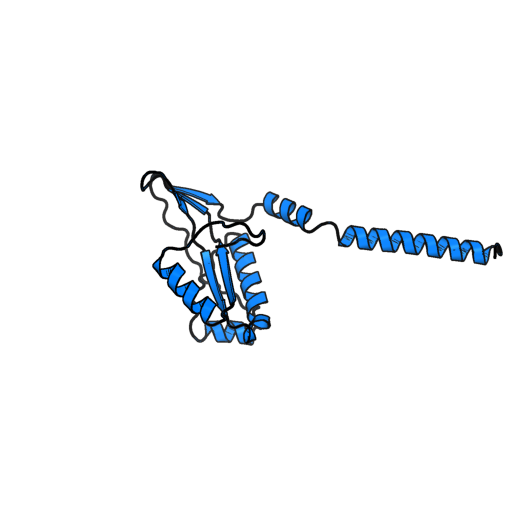 1 70 ? -0.910 -1.635 7.878 1.00 95.81 70 GLN A O 1
ATOM 556 N N . GLY A 1 71 ? -2.163 -3.451 8.311 1.00 96.25 71 GLY A N 1
ATOM 557 C CA . GLY A 1 71 ? -1.053 -4.334 8.665 1.00 96.25 71 GLY A CA 1
ATOM 558 C C . GLY A 1 71 ? -0.106 -4.584 7.488 1.00 96.25 71 GLY A C 1
ATOM 559 O O . GLY A 1 71 ? 1.100 -4.346 7.606 1.00 96.25 71 GLY A O 1
ATOM 560 N N . ILE A 1 72 ? -0.648 -4.933 6.318 1.00 96.25 72 ILE A N 1
ATOM 561 C CA . ILE A 1 72 ? 0.118 -5.088 5.071 1.00 96.25 72 ILE A CA 1
ATOM 562 C C . ILE A 1 72 ? 0.823 -3.777 4.692 1.00 96.25 72 ILE A C 1
ATOM 564 O O . ILE A 1 72 ? 2.019 -3.774 4.382 1.00 96.25 72 ILE A O 1
ATOM 568 N N . ALA A 1 73 ? 0.133 -2.637 4.787 1.00 94.88 73 ALA A N 1
ATOM 569 C CA . ALA A 1 73 ? 0.715 -1.325 4.510 1.00 94.88 73 ALA A CA 1
ATOM 570 C C . ALA A 1 73 ? 1.847 -0.956 5.477 1.00 94.88 73 ALA A C 1
ATOM 572 O O . ALA A 1 73 ? 2.813 -0.297 5.077 1.00 94.88 73 ALA A O 1
ATOM 573 N N . ASN A 1 74 ? 1.760 -1.382 6.738 1.00 94.75 74 ASN A N 1
ATOM 574 C CA . ASN A 1 74 ? 2.821 -1.193 7.724 1.00 94.75 74 ASN A CA 1
ATOM 575 C C . ASN A 1 74 ? 4.043 -2.069 7.416 1.00 94.75 74 ASN A C 1
ATOM 577 O O . ASN A 1 74 ? 5.171 -1.578 7.510 1.00 94.75 74 ASN A O 1
ATOM 581 N N . LEU A 1 75 ? 3.841 -3.329 7.018 1.00 95.19 75 LEU A N 1
ATOM 582 C CA . LEU A 1 75 ? 4.923 -4.223 6.590 1.00 95.19 75 LEU A CA 1
ATOM 583 C C . LEU A 1 75 ? 5.648 -3.667 5.360 1.00 95.19 75 LEU A C 1
ATOM 585 O O . LEU A 1 75 ? 6.868 -3.478 5.403 1.00 95.19 75 LEU A O 1
ATOM 589 N N . MET A 1 76 ? 4.905 -3.291 4.317 1.00 94.56 76 MET A N 1
ATOM 590 C CA . MET A 1 76 ? 5.487 -2.684 3.114 1.00 94.56 76 MET A CA 1
ATOM 591 C C . MET A 1 76 ? 6.143 -1.336 3.394 1.00 94.56 76 MET A C 1
ATOM 593 O O . MET A 1 76 ? 7.227 -1.056 2.886 1.00 94.56 76 MET A O 1
ATOM 597 N N . GLY A 1 77 ? 5.576 -0.535 4.298 1.00 92.88 77 GLY A N 1
ATOM 598 C CA . GLY A 1 77 ? 6.209 0.692 4.779 1.00 92.88 77 GLY A CA 1
ATOM 599 C C . GLY A 1 77 ? 7.590 0.459 5.406 1.00 92.88 77 GLY A C 1
ATOM 600 O O . GLY A 1 77 ? 8.459 1.322 5.284 1.00 92.88 77 GLY A O 1
ATOM 601 N N . LYS A 1 78 ? 7.824 -0.712 6.012 1.00 93.00 78 LYS A N 1
ATOM 602 C CA . LYS A 1 78 ? 9.123 -1.140 6.566 1.00 93.00 78 LYS A CA 1
ATOM 603 C C . LYS A 1 78 ? 10.034 -1.818 5.528 1.00 93.00 78 LYS A C 1
ATOM 605 O O . LYS A 1 78 ? 11.175 -2.149 5.845 1.00 93.00 78 LYS A O 1
ATOM 610 N N . GLY A 1 79 ? 9.567 -1.990 4.291 1.00 91.94 79 GLY A N 1
ATOM 611 C CA . GLY A 1 79 ? 10.275 -2.689 3.217 1.00 91.94 79 GLY A CA 1
ATOM 612 C C . GLY A 1 79 ? 10.177 -4.212 3.290 1.00 91.94 79 GLY A C 1
ATOM 613 O O . GLY A 1 79 ? 10.986 -4.898 2.665 1.00 91.94 79 GLY A O 1
ATOM 614 N N . ILE A 1 80 ? 9.223 -4.738 4.062 1.00 94.31 80 ILE A N 1
ATOM 615 C CA . ILE A 1 80 ? 8.856 -6.155 4.059 1.00 94.31 80 ILE A CA 1
ATOM 616 C C . ILE A 1 80 ? 7.777 -6.326 2.993 1.00 94.31 80 ILE A C 1
ATOM 618 O O . ILE A 1 80 ? 6.763 -5.638 3.038 1.00 94.31 80 ILE A O 1
ATOM 622 N N . ARG A 1 81 ? 8.001 -7.221 2.032 1.00 93.94 81 ARG A N 1
ATOM 623 C CA . ARG A 1 81 ? 7.115 -7.456 0.887 1.00 93.94 81 ARG A CA 1
ATOM 624 C C . ARG A 1 81 ? 6.311 -8.741 1.109 1.00 93.94 81 ARG A C 1
ATOM 626 O O . ARG A 1 81 ? 6.776 -9.785 0.667 1.00 93.94 81 ARG A O 1
ATOM 633 N N . PRO A 1 82 ? 5.189 -8.716 1.848 1.00 93.12 82 PRO A N 1
ATOM 634 C CA . PRO A 1 82 ? 4.370 -9.907 2.029 1.00 93.12 82 PRO A CA 1
ATOM 635 C C . PRO A 1 82 ? 3.799 -10.371 0.687 1.00 93.12 82 PRO A C 1
ATOM 637 O O . PRO A 1 82 ? 3.401 -9.541 -0.131 1.00 93.12 82 PRO A O 1
ATOM 640 N N . GLN A 1 83 ? 3.742 -11.682 0.481 1.00 91.38 83 GLN A N 1
ATOM 641 C CA . GLN A 1 83 ? 2.982 -12.258 -0.624 1.00 91.38 83 GLN A CA 1
ATOM 642 C C . GLN A 1 83 ? 1.485 -12.093 -0.322 1.00 91.38 83 GLN A C 1
ATOM 644 O O . GLN A 1 83 ? 1.044 -12.415 0.782 1.00 91.38 83 GLN A O 1
ATOM 649 N N . VAL A 1 84 ? 0.731 -11.535 -1.273 1.00 86.31 84 VAL A N 1
ATOM 650 C CA . VAL A 1 84 ? -0.692 -11.171 -1.101 1.00 86.31 84 VAL A CA 1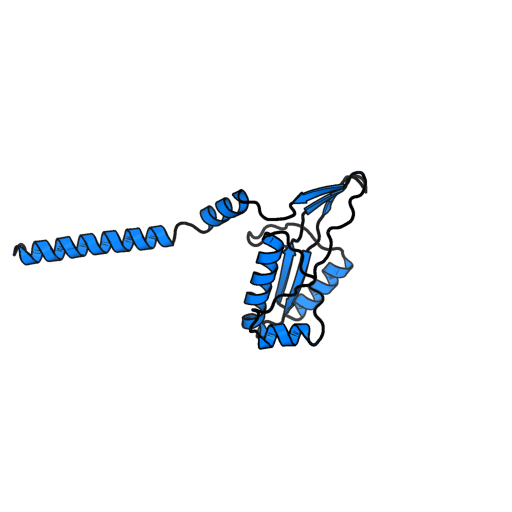
ATOM 651 C C . VAL A 1 84 ? -1.651 -12.005 -1.951 1.00 86.31 84 VAL A C 1
ATOM 653 O O . VAL A 1 84 ? -2.784 -11.600 -2.187 1.00 86.31 84 VAL A O 1
ATOM 656 N N . ASP A 1 85 ? -1.183 -13.152 -2.426 1.00 79.88 85 ASP A N 1
ATOM 657 C CA . ASP A 1 85 ? -1.997 -14.102 -3.174 1.00 79.88 85 ASP A CA 1
ATOM 658 C C . ASP A 1 85 ? -2.789 -14.962 -2.181 1.00 79.88 85 ASP A C 1
ATOM 660 O O . ASP A 1 85 ? -2.267 -15.917 -1.600 1.00 79.88 85 ASP A O 1
ATOM 664 N N . PHE A 1 86 ? -4.003 -14.512 -1.858 1.00 79.56 86 PHE A N 1
ATOM 665 C CA . PHE A 1 86 ? -4.847 -15.137 -0.845 1.00 79.56 86 PHE A CA 1
ATOM 666 C C . PHE A 1 86 ? -5.996 -15.877 -1.509 1.00 79.56 86 PHE A C 1
ATOM 668 O O . PHE A 1 86 ? -6.963 -15.268 -1.961 1.00 79.56 86 PHE A O 1
ATOM 675 N N . GLU A 1 87 ? -5.924 -17.201 -1.476 1.00 72.38 87 GLU A N 1
ATOM 676 C CA . GLU A 1 87 ? -7.029 -18.074 -1.850 1.00 72.38 87 GLU A CA 1
ATOM 677 C C . GLU A 1 87 ? -7.435 -18.963 -0.668 1.00 72.38 87 GLU A C 1
ATOM 679 O O . GLU A 1 87 ? -6.617 -19.328 0.186 1.00 72.38 87 GLU A O 1
ATOM 684 N N . GLY A 1 88 ? -8.728 -19.295 -0.605 1.00 80.56 88 GLY A N 1
ATOM 685 C CA . GLY A 1 88 ? -9.300 -20.216 0.379 1.00 80.56 88 GLY A CA 1
ATOM 686 C C . GLY A 1 88 ? -8.932 -19.874 1.825 1.00 80.56 88 GLY A C 1
ATOM 687 O O . GLY A 1 88 ? -9.256 -18.802 2.331 1.00 80.56 88 GLY A O 1
ATOM 688 N N . ARG A 1 89 ? -8.198 -20.785 2.475 1.00 82.38 89 ARG A N 1
ATOM 689 C CA . ARG A 1 89 ? -7.885 -20.766 3.915 1.00 82.38 89 ARG A CA 1
ATOM 690 C C . ARG A 1 89 ? -7.226 -19.476 4.412 1.00 82.38 89 ARG A C 1
ATOM 692 O O . ARG A 1 89 ? -7.370 -19.136 5.582 1.00 82.38 89 ARG A O 1
ATOM 699 N N . ALA A 1 90 ? -6.480 -18.771 3.562 1.00 86.62 90 ALA A N 1
ATOM 700 C CA . ALA A 1 90 ? -5.869 -17.500 3.951 1.00 86.62 90 ALA A CA 1
ATOM 701 C C . ALA A 1 90 ? -6.928 -16.413 4.201 1.00 86.62 90 ALA A C 1
ATOM 703 O O . ALA A 1 90 ? -6.790 -15.624 5.133 1.00 86.62 90 ALA A O 1
ATOM 704 N N . VAL A 1 91 ? -8.007 -16.405 3.413 1.00 89.06 91 VAL A N 1
ATOM 705 C CA . VAL A 1 91 ? -9.140 -15.490 3.602 1.00 89.06 91 VAL A CA 1
ATOM 706 C C . VAL A 1 91 ? -9.872 -15.820 4.900 1.00 89.06 91 VAL A C 1
ATOM 708 O O . VAL A 1 91 ? -10.138 -14.914 5.690 1.00 89.06 91 VAL A O 1
ATOM 711 N N . ASP A 1 92 ? -10.092 -17.106 5.180 1.00 90.62 92 ASP A N 1
ATOM 712 C CA . ASP A 1 92 ? -10.711 -17.547 6.435 1.00 90.62 92 ASP A CA 1
ATOM 713 C C . ASP A 1 92 ? -9.894 -17.090 7.650 1.00 90.62 92 ASP A C 1
ATOM 715 O O . ASP A 1 92 ? -10.445 -16.523 8.590 1.00 90.62 92 ASP A O 1
ATOM 719 N N . GLN A 1 93 ? -8.561 -17.212 7.603 1.00 92.06 93 GLN A N 1
ATOM 720 C CA . GLN A 1 93 ? -7.681 -16.728 8.675 1.00 92.06 93 GLN A CA 1
ATOM 721 C C . GLN A 1 93 ? -7.760 -15.210 8.870 1.00 92.06 93 GLN A C 1
ATOM 723 O O . GLN A 1 93 ? -7.715 -14.727 10.006 1.00 92.06 93 GLN A O 1
ATOM 728 N N . ILE A 1 94 ? -7.892 -14.437 7.788 1.00 93.50 94 ILE A N 1
ATOM 729 C CA . ILE A 1 94 ? -8.108 -12.987 7.874 1.00 93.50 94 ILE A CA 1
ATOM 730 C C . ILE A 1 94 ? -9.439 -12.703 8.584 1.00 93.50 94 ILE A C 1
ATOM 732 O O . ILE A 1 94 ? -9.477 -11.863 9.484 1.00 93.50 94 ILE A O 1
ATOM 736 N N . ILE A 1 95 ? -10.505 -13.427 8.239 1.00 92.50 95 ILE A N 1
ATOM 737 C CA . ILE A 1 95 ? -11.839 -13.255 8.830 1.00 92.50 95 ILE A CA 1
ATOM 738 C C . ILE A 1 95 ? -11.855 -13.663 10.309 1.00 92.50 95 ILE A C 1
ATOM 740 O O . ILE A 1 95 ? -12.240 -12.855 11.159 1.00 92.50 95 ILE A O 1
ATOM 744 N N . GLU A 1 96 ? -11.377 -14.862 10.638 1.00 94.19 96 GLU A N 1
ATOM 745 C CA . GLU A 1 96 ? -11.326 -15.404 12.003 1.00 94.19 96 GLU A CA 1
ATOM 746 C C . GLU A 1 96 ? -10.483 -14.529 12.939 1.00 94.19 96 GLU A C 1
ATOM 748 O O . GLU A 1 96 ? -10.867 -14.264 14.080 1.00 94.19 96 GLU A O 1
ATOM 753 N N . SER A 1 97 ? -9.358 -14.010 12.440 1.00 95.38 97 SER A N 1
ATOM 754 C CA . SER A 1 97 ? -8.477 -13.118 13.202 1.00 95.38 97 SER A CA 1
ATOM 755 C C . SER A 1 97 ? -8.943 -11.661 13.240 1.00 95.38 97 SER A C 1
ATOM 757 O O . SER A 1 97 ? -8.250 -10.824 13.823 1.00 95.38 97 SER A O 1
ATOM 759 N N . ARG A 1 98 ? -10.076 -11.321 12.610 1.00 94.94 98 ARG A N 1
ATOM 760 C CA . ARG A 1 98 ? -10.560 -9.936 12.452 1.00 94.94 98 ARG A CA 1
ATOM 761 C C . ARG A 1 98 ? -9.494 -9.006 11.851 1.00 94.94 98 ARG A C 1
ATOM 763 O O . ARG A 1 98 ? -9.286 -7.883 12.316 1.00 94.94 98 ARG A O 1
ATOM 770 N N . GLY A 1 99 ? -8.781 -9.509 10.848 1.00 93.69 99 GLY A N 1
ATOM 771 C CA . GLY A 1 99 ? -7.748 -8.791 10.108 1.00 93.69 99 GLY A CA 1
ATOM 772 C C . GLY A 1 99 ? -6.412 -8.622 10.829 1.00 93.69 99 GLY A C 1
ATOM 773 O O . GLY A 1 99 ? -5.591 -7.827 10.376 1.00 93.69 99 GLY A O 1
ATOM 774 N N . GLN A 1 100 ? -6.179 -9.322 11.945 1.00 95.56 100 GLN A N 1
ATOM 775 C CA . GLN A 1 100 ? -4.908 -9.251 12.681 1.00 95.56 100 GLN A CA 1
ATOM 776 C C . GLN A 1 100 ? -3.847 -10.217 12.151 1.00 95.56 100 GLN A C 1
ATOM 778 O O . GLN A 1 100 ? -2.651 -9.976 12.324 1.00 95.56 100 GLN A O 1
ATOM 783 N N . TRP A 1 101 ? -4.267 -11.313 11.518 1.00 95.00 101 TRP A N 1
ATOM 784 C CA . TRP A 1 101 ? -3.346 -12.243 10.882 1.00 95.00 101 TRP A CA 1
ATOM 785 C C . TRP A 1 101 ? -2.619 -11.564 9.717 1.00 95.00 101 TRP A C 1
ATOM 787 O O . TRP A 1 101 ? -3.225 -10.829 8.943 1.00 95.00 101 TRP A O 1
ATOM 797 N N . LEU A 1 102 ? -1.315 -11.817 9.584 1.00 93.62 102 LEU A N 1
ATOM 798 C CA . LEU A 1 102 ? -0.492 -11.314 8.487 1.00 93.62 102 LEU A CA 1
ATOM 799 C C . LEU A 1 102 ? 0.329 -12.464 7.893 1.00 93.62 102 LEU A C 1
ATOM 801 O O . LEU A 1 102 ? 0.859 -13.280 8.652 1.00 93.62 102 LEU A O 1
ATOM 805 N N . PRO A 1 103 ? 0.500 -12.511 6.562 1.00 91.81 103 PRO A N 1
ATOM 806 C CA . PRO A 1 103 ? 1.300 -13.539 5.916 1.00 91.81 103 PRO A CA 1
ATOM 807 C C . PRO A 1 103 ? 2.777 -13.422 6.307 1.00 91.81 103 PRO A C 1
ATOM 809 O O . PRO A 1 103 ? 3.345 -12.330 6.410 1.00 91.81 103 PRO A O 1
ATOM 812 N N . SER A 1 104 ? 3.418 -14.574 6.478 1.00 90.00 104 SER A N 1
ATOM 813 C CA . SER A 1 104 ? 4.855 -14.692 6.735 1.00 90.00 104 SER A CA 1
ATOM 814 C C . SER A 1 104 ? 5.681 -14.765 5.446 1.00 90.00 104 SER A C 1
ATOM 816 O O . SER A 1 104 ? 6.819 -14.283 5.427 1.00 90.00 104 SER A O 1
ATOM 818 N N . ASN A 1 105 ? 5.104 -15.333 4.380 1.00 90.88 105 ASN A N 1
ATOM 819 C CA . ASN A 1 105 ? 5.738 -15.477 3.070 1.00 90.88 105 ASN A CA 1
ATOM 820 C C . ASN A 1 105 ? 6.021 -14.118 2.431 1.00 90.88 105 ASN A C 1
ATOM 822 O O . ASN A 1 105 ? 5.292 -13.141 2.636 1.00 90.88 105 ASN A O 1
ATOM 826 N N . ARG A 1 106 ? 7.106 -14.057 1.655 1.00 92.25 106 ARG A N 1
ATOM 827 C CA . ARG A 1 106 ? 7.614 -12.808 1.093 1.00 92.25 106 ARG A CA 1
ATOM 828 C C . ARG A 1 106 ? 7.874 -12.926 -0.394 1.00 92.25 106 ARG A C 1
ATOM 830 O O . ARG A 1 106 ? 8.501 -13.877 -0.840 1.00 92.25 106 ARG A O 1
ATOM 837 N N . GLU A 1 107 ? 7.492 -11.880 -1.107 1.00 92.75 107 GLU A N 1
ATOM 838 C CA . GLU A 1 107 ? 7.842 -11.681 -2.503 1.00 92.75 107 GLU A CA 1
ATOM 839 C C . GLU A 1 107 ? 9.249 -11.060 -2.589 1.00 92.75 107 GLU A C 1
ATOM 841 O O . GLU A 1 107 ? 9.465 -9.976 -2.016 1.00 92.75 107 GLU A O 1
ATOM 846 N N . PRO A 1 108 ? 10.220 -11.685 -3.280 1.00 93.00 108 PRO A N 1
ATOM 847 C CA . PRO A 1 108 ? 11.546 -11.106 -3.457 1.00 93.00 108 PRO A CA 1
ATOM 848 C C . PRO A 1 108 ? 11.485 -9.776 -4.217 1.00 93.00 108 PRO A C 1
ATOM 850 O O . PRO A 1 108 ? 10.518 -9.444 -4.899 1.00 93.00 108 PRO A O 1
ATOM 853 N N . MET A 1 109 ? 12.535 -8.967 -4.079 1.00 92.50 109 MET A N 1
ATOM 854 C CA . MET A 1 109 ? 12.696 -7.781 -4.923 1.00 92.50 109 MET A CA 1
ATOM 855 C C . MET A 1 109 ? 12.984 -8.232 -6.365 1.00 92.50 109 MET A C 1
ATOM 857 O O . MET A 1 109 ? 13.714 -9.212 -6.517 1.00 92.50 109 MET A O 1
ATOM 861 N N . PRO A 1 110 ? 12.485 -7.537 -7.406 1.00 91.25 110 PRO A N 1
ATOM 862 C CA . PRO A 1 110 ? 12.869 -7.838 -8.780 1.00 91.25 110 PRO A CA 1
ATOM 863 C C . PRO A 1 110 ? 14.388 -7.836 -8.951 1.00 91.25 110 PRO A C 1
ATOM 865 O O . PRO A 1 110 ? 15.105 -7.038 -8.334 1.00 91.25 110 PRO A O 1
ATOM 868 N N . GLU A 1 111 ? 14.856 -8.728 -9.817 1.00 90.38 111 GLU A N 1
ATOM 869 C CA . GLU A 1 111 ? 16.262 -8.830 -10.177 1.00 90.38 111 GLU A CA 1
ATOM 870 C C . GLU A 1 111 ? 16.757 -7.522 -10.793 1.00 90.38 111 GLU A C 1
ATOM 872 O O . GLU A 1 111 ? 16.113 -6.930 -11.663 1.00 90.38 111 GLU A O 1
ATOM 877 N N . LYS A 1 112 ? 17.923 -7.061 -10.336 1.00 87.81 112 LYS A N 1
ATOM 878 C CA . LYS A 1 112 ? 18.537 -5.846 -10.865 1.00 87.81 112 L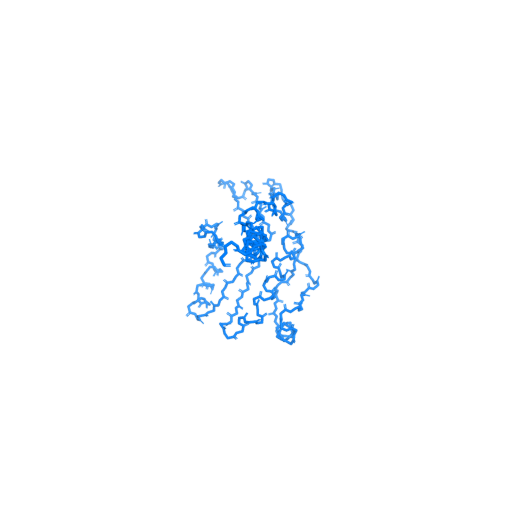YS A CA 1
ATOM 879 C C . LYS A 1 112 ? 19.052 -6.116 -12.272 1.00 87.81 112 LYS A C 1
ATOM 881 O O . LYS A 1 112 ? 19.894 -6.988 -12.467 1.00 87.81 112 LYS A O 1
ATOM 886 N N . ARG A 1 113 ? 18.592 -5.320 -13.231 1.00 89.31 113 ARG A N 1
ATOM 887 C CA . ARG A 1 113 ? 19.083 -5.326 -14.614 1.00 89.31 113 ARG A CA 1
ATOM 888 C C . ARG A 1 113 ? 19.958 -4.098 -14.863 1.00 89.31 113 ARG A C 1
ATOM 890 O O . ARG A 1 113 ? 19.883 -3.115 -14.124 1.00 89.31 113 ARG A O 1
ATOM 897 N N . LYS A 1 114 ? 20.812 -4.147 -15.887 1.00 90.44 114 LYS A N 1
ATOM 898 C CA . LYS A 1 114 ? 21.606 -2.978 -16.300 1.00 90.44 114 LYS A CA 1
ATOM 899 C C . LYS A 1 114 ? 20.657 -1.824 -16.660 1.00 90.44 114 LYS A C 1
ATOM 901 O O . LYS A 1 114 ? 19.640 -2.064 -17.300 1.00 90.44 114 LYS A O 1
ATOM 906 N N . GLY A 1 115 ? 20.969 -0.609 -16.208 1.00 90.94 115 GLY A N 1
ATOM 907 C CA . GLY A 1 115 ? 20.110 0.567 -16.404 1.00 90.94 115 GLY A CA 1
ATOM 908 C C . GLY A 1 115 ? 18.894 0.639 -15.468 1.00 90.94 115 GLY A C 1
ATOM 909 O O . GLY A 1 115 ? 18.045 1.501 -15.653 1.00 90.94 115 GLY A O 1
ATOM 910 N N . MET A 1 116 ? 18.782 -0.244 -14.463 1.00 94.06 116 MET A N 1
ATOM 911 C CA . MET A 1 116 ? 17.709 -0.211 -13.462 1.00 94.06 116 MET A CA 1
ATOM 912 C C . MET A 1 116 ? 18.218 0.277 -12.100 1.00 94.06 116 MET A C 1
ATOM 914 O O . MET A 1 116 ? 19.168 -0.274 -11.537 1.00 94.06 116 MET A O 1
ATOM 918 N N . ALA A 1 117 ? 17.513 1.236 -11.504 1.00 94.44 117 ALA A N 1
ATOM 919 C CA . ALA A 1 117 ? 17.755 1.716 -10.148 1.00 94.44 117 ALA A CA 1
ATOM 920 C C . ALA A 1 117 ? 16.486 1.615 -9.294 1.00 94.44 117 ALA A C 1
ATOM 922 O O . ALA A 1 117 ? 15.440 2.155 -9.638 1.00 94.44 117 ALA A O 1
ATOM 923 N N . ILE A 1 118 ? 16.580 0.962 -8.131 1.00 93.44 118 ILE A N 1
ATOM 924 C CA . ILE A 1 118 ? 15.505 0.993 -7.129 1.00 93.44 118 ILE A CA 1
ATOM 925 C C . ILE A 1 118 ? 15.652 2.283 -6.326 1.00 93.44 118 ILE A C 1
ATOM 927 O O . ILE A 1 118 ? 16.611 2.439 -5.570 1.00 93.44 118 ILE A O 1
ATOM 931 N N . LEU A 1 119 ? 14.682 3.181 -6.460 1.00 92.69 119 LEU A N 1
ATOM 932 C CA . LEU A 1 119 ? 14.717 4.517 -5.865 1.00 92.69 119 LEU A CA 1
ATOM 933 C C . LEU A 1 119 ? 14.144 4.532 -4.448 1.00 92.69 119 LEU A C 1
ATOM 935 O O . LEU A 1 119 ? 14.677 5.185 -3.551 1.00 92.69 119 LEU A O 1
ATOM 939 N N . LYS A 1 120 ? 13.051 3.795 -4.219 1.00 92.81 120 LYS A N 1
ATOM 940 C CA . LYS A 1 120 ? 12.375 3.756 -2.918 1.00 92.81 120 LYS A CA 1
ATOM 941 C C . LYS A 1 120 ? 11.856 2.357 -2.639 1.00 92.81 120 LYS A C 1
ATOM 943 O O . LYS A 1 120 ? 11.077 1.828 -3.413 1.00 92.81 120 LYS A O 1
ATOM 948 N N . ARG A 1 121 ? 12.260 1.779 -1.506 1.00 93.25 121 ARG A N 1
ATOM 949 C CA . ARG A 1 121 ? 11.872 0.417 -1.070 1.00 93.25 121 ARG A CA 1
ATOM 950 C C . ARG A 1 121 ? 11.162 0.355 0.281 1.00 93.25 121 ARG A C 1
ATOM 952 O O . ARG A 1 121 ? 10.701 -0.700 0.685 1.00 93.25 121 ARG A O 1
ATOM 959 N N . LYS A 1 122 ? 11.206 1.448 1.040 1.00 92.69 122 LYS A N 1
ATOM 960 C CA . LYS A 1 122 ? 10.611 1.589 2.372 1.00 92.69 122 LYS A CA 1
ATOM 961 C C . LYS A 1 122 ? 10.410 3.066 2.668 1.00 92.69 122 LYS A C 1
ATOM 963 O O . LYS A 1 122 ? 11.090 3.904 2.068 1.00 92.69 122 LYS A O 1
ATOM 968 N N . ARG A 1 123 ? 9.535 3.379 3.618 1.00 89.38 123 ARG A N 1
ATOM 969 C CA . ARG A 1 123 ? 9.422 4.733 4.169 1.00 89.38 123 ARG A CA 1
ATOM 970 C C . ARG A 1 123 ? 10.697 5.057 4.943 1.00 89.38 123 ARG A C 1
ATOM 972 O O . ARG A 1 123 ? 11.188 4.231 5.716 1.00 89.38 123 ARG A O 1
ATOM 979 N N . SER A 1 124 ? 11.265 6.230 4.698 1.00 87.56 124 SER A N 1
ATOM 980 C CA . SER A 1 124 ? 12.380 6.738 5.496 1.00 87.56 124 SER A CA 1
ATOM 981 C C . SER A 1 124 ? 11.870 7.321 6.809 1.00 87.56 124 SER A C 1
ATOM 983 O O . SER A 1 124 ? 10.687 7.615 6.971 1.00 87.56 124 SER A O 1
ATOM 985 N N . PHE A 1 125 ? 12.790 7.520 7.750 1.00 82.50 125 PHE A N 1
ATOM 986 C CA . PHE A 1 125 ? 12.501 8.248 8.982 1.00 82.50 125 PHE A CA 1
ATOM 987 C C . PHE A 1 125 ? 11.946 9.653 8.692 1.00 82.50 125 PHE A C 1
ATOM 989 O O . PHE A 1 125 ? 10.950 10.061 9.282 1.00 82.50 125 PHE A O 1
ATOM 996 N N . THR A 1 126 ? 12.523 10.342 7.702 1.00 81.81 126 THR A N 1
ATOM 997 C CA . THR A 1 126 ? 12.051 11.650 7.233 1.00 81.81 126 THR A CA 1
ATOM 998 C C . THR A 1 126 ? 10.610 11.611 6.722 1.00 81.81 126 THR A C 1
ATOM 1000 O O . THR A 1 126 ? 9.839 12.502 7.061 1.00 81.81 126 THR A O 1
ATOM 1003 N N . ASP A 1 127 ? 10.201 10.560 5.999 1.00 83.12 127 ASP A N 1
ATOM 1004 C CA . ASP A 1 127 ? 8.802 10.399 5.572 1.00 83.12 127 ASP A CA 1
ATOM 1005 C C . ASP A 1 127 ? 7.866 10.288 6.786 1.00 83.12 127 ASP A C 1
ATOM 1007 O O . ASP A 1 127 ? 6.767 10.836 6.784 1.00 83.12 127 ASP A O 1
ATOM 1011 N N . GLY A 1 128 ? 8.306 9.585 7.837 1.00 81.38 128 GLY A N 1
ATOM 1012 C CA . GLY A 1 128 ? 7.570 9.464 9.096 1.00 81.38 128 GLY A CA 1
ATOM 1013 C C . GLY A 1 128 ? 7.393 10.806 9.808 1.00 81.38 128 GLY A C 1
ATOM 1014 O O . GLY A 1 128 ? 6.294 11.103 10.276 1.00 81.38 128 GLY A O 1
ATOM 1015 N N . LEU A 1 129 ? 8.438 11.638 9.832 1.00 80.12 129 LEU A N 1
ATOM 1016 C CA . LEU A 1 129 ? 8.378 12.991 10.394 1.00 80.12 129 LEU A CA 1
ATOM 1017 C C . LEU A 1 129 ? 7.433 13.900 9.605 1.00 80.12 129 LEU A C 1
ATOM 1019 O O . LEU A 1 129 ? 6.604 14.580 10.206 1.00 80.12 129 LEU A O 1
ATOM 1023 N N . VAL A 1 130 ? 7.511 13.877 8.272 1.00 82.12 130 VAL A N 1
ATOM 1024 C CA . VAL A 1 130 ? 6.592 14.631 7.402 1.00 82.12 130 VAL A CA 1
ATOM 1025 C C . VAL A 1 130 ? 5.148 14.203 7.662 1.00 82.12 130 VAL A C 1
ATOM 1027 O O . VAL A 1 130 ? 4.260 15.043 7.805 1.00 82.12 130 VAL A O 1
ATOM 1030 N N . GLU A 1 131 ? 4.909 12.900 7.799 1.00 79.19 131 GLU A N 1
ATOM 1031 C CA . GLU A 1 131 ? 3.590 12.368 8.131 1.00 79.19 131 GLU A CA 1
ATOM 1032 C C . GLU A 1 131 ? 3.076 12.811 9.495 1.00 79.19 131 GLU A C 1
ATOM 1034 O O . GLU A 1 131 ? 1.898 13.148 9.627 1.00 79.19 131 GLU A O 1
ATOM 1039 N N . GLN A 1 132 ? 3.940 12.820 10.506 1.00 76.50 132 GLN A N 1
ATOM 1040 C CA . GLN A 1 132 ? 3.586 13.283 11.840 1.00 76.50 132 GLN A CA 1
ATOM 1041 C C . GLN A 1 132 ? 3.296 14.786 11.848 1.00 76.50 132 GLN A C 1
ATOM 1043 O O . GLN A 1 132 ? 2.273 15.193 12.396 1.00 76.50 132 GLN A O 1
ATOM 1048 N N . GLY A 1 133 ? 4.120 15.588 11.167 1.00 74.12 133 GLY A N 1
ATOM 1049 C CA . GLY A 1 133 ? 3.876 17.018 10.987 1.00 74.12 133 GLY A CA 1
ATOM 1050 C C . GLY A 1 133 ? 2.527 17.285 10.318 1.00 74.12 133 GLY A C 1
ATOM 1051 O O . GLY A 1 133 ? 1.753 18.123 10.776 1.00 74.12 133 GLY A O 1
ATOM 1052 N N . ARG A 1 134 ? 2.177 16.498 9.295 1.00 74.44 134 ARG A N 1
ATOM 1053 C CA . ARG A 1 134 ? 0.919 16.654 8.551 1.00 74.44 134 ARG A CA 1
ATOM 1054 C C . ARG A 1 134 ? -0.323 16.154 9.297 1.00 74.44 134 ARG A C 1
ATOM 1056 O O . ARG A 1 134 ? -1.418 16.647 9.040 1.00 74.44 134 ARG A O 1
ATOM 1063 N N . LYS A 1 135 ? -0.189 15.188 10.214 1.00 73.56 135 LYS A N 1
ATOM 1064 C CA . LYS A 1 135 ? -1.293 14.758 11.101 1.00 73.56 135 LYS A CA 1
ATOM 1065 C C . LYS A 1 135 ? -1.728 15.861 12.075 1.00 73.56 135 LYS A C 1
ATOM 1067 O O . LYS A 1 135 ? -2.838 15.780 12.610 1.00 73.56 135 LYS A O 1
ATOM 1072 N N . GLY A 1 136 ? -0.895 16.889 12.247 1.00 66.12 136 GLY A N 1
ATOM 1073 C CA . GLY A 1 136 ? -1.138 18.015 13.133 1.00 66.12 136 GLY A CA 1
ATOM 1074 C C . GLY A 1 136 ? -1.000 17.635 14.607 1.00 66.12 136 GLY A C 1
ATOM 1075 O O . GLY A 1 136 ? -1.101 16.473 15.004 1.00 66.12 136 GLY A O 1
ATOM 1076 N N . ASN A 1 137 ? -0.807 18.643 15.449 1.00 66.50 137 ASN A N 1
ATOM 1077 C CA . ASN A 1 137 ? -0.571 18.475 16.881 1.00 66.50 137 ASN A CA 1
ATOM 1078 C C . ASN A 1 137 ? -1.875 18.316 17.688 1.00 66.50 137 ASN A C 1
ATOM 1080 O O . ASN A 1 137 ? -2.069 18.979 18.704 1.00 66.50 137 ASN A O 1
ATOM 1084 N N . LYS A 1 138 ? -2.785 17.425 17.264 1.00 66.69 138 LYS A N 1
ATOM 1085 C CA . LYS A 1 138 ? -4.097 17.225 17.922 1.00 66.69 138 LYS A CA 1
ATOM 1086 C C . LYS A 1 138 ? -3.974 16.963 19.431 1.00 66.69 138 LYS A C 1
ATOM 1088 O O . LYS A 1 138 ? -4.737 17.519 20.212 1.00 66.69 138 LYS A O 1
ATOM 1093 N N . GLY A 1 139 ? -2.972 16.179 19.840 1.00 63.38 139 GLY A N 1
ATOM 1094 C CA . GLY A 1 139 ? -2.691 15.915 21.256 1.00 63.38 139 GLY A CA 1
ATOM 1095 C C . GLY A 1 139 ? -2.140 17.129 22.015 1.00 63.38 139 GLY A C 1
ATOM 1096 O O . GLY A 1 139 ? -2.511 17.353 23.162 1.00 63.38 139 GLY A O 1
ATOM 1097 N N . CYS A 1 140 ? -1.314 17.956 21.367 1.00 69.12 140 CYS A N 1
ATOM 1098 C CA . CYS A 1 140 ? -0.767 19.168 21.982 1.00 69.12 140 CYS A CA 1
ATOM 1099 C C . CYS A 1 140 ? -1.856 20.230 22.201 1.00 69.12 140 CYS A C 1
ATOM 1101 O O . CYS A 1 140 ? -1.848 20.915 23.220 1.00 69.12 140 CYS A O 1
ATOM 1103 N N . TYR A 1 141 ? -2.822 20.331 21.280 1.00 74.50 141 TYR A N 1
ATOM 1104 C CA . TYR A 1 141 ? -3.991 21.196 21.449 1.00 74.50 141 TYR A CA 1
ATOM 1105 C C . TYR A 1 141 ? -4.871 20.748 22.613 1.00 74.50 141 TYR A C 1
ATOM 1107 O O . TYR A 1 141 ? -5.249 21.581 23.429 1.00 74.50 141 TYR A O 1
ATOM 1115 N N . PHE A 1 142 ? -5.144 19.445 22.734 1.00 81.25 142 PHE A N 1
ATOM 1116 C CA . PHE A 1 142 ? -5.933 18.918 23.849 1.00 81.25 142 PHE A CA 1
ATOM 1117 C C . PHE A 1 142 ? -5.272 19.201 25.205 1.00 81.25 142 PHE A C 1
ATOM 1119 O O . PHE A 1 142 ? -5.934 19.666 26.129 1.00 81.25 142 PHE A O 1
ATOM 1126 N N . LEU A 1 143 ? -3.955 18.994 25.307 1.00 82.69 143 LEU A N 1
ATOM 1127 C CA . LEU A 1 143 ? -3.204 19.275 26.531 1.00 82.69 143 LEU A CA 1
ATOM 1128 C C . LEU A 1 143 ? -3.169 20.777 26.860 1.00 82.69 143 LEU A C 1
ATOM 1130 O O . LEU A 1 143 ? -3.367 21.157 28.011 1.00 82.69 143 LEU A O 1
ATOM 1134 N N . SER A 1 144 ? -2.975 21.633 25.852 1.00 81.25 144 SER A N 1
ATOM 1135 C CA . SER A 1 144 ? -3.023 23.094 26.008 1.00 81.25 144 SER A CA 1
ATOM 1136 C C . SER A 1 144 ? -4.400 23.578 26.474 1.00 81.25 144 SER A C 1
ATOM 1138 O O . SER A 1 144 ? -4.485 24.418 27.369 1.00 81.25 144 SER A O 1
ATOM 1140 N N . TRP A 1 145 ? -5.476 23.016 25.922 1.00 89.44 145 TRP A N 1
ATOM 1141 C CA . TRP A 1 145 ? -6.845 23.327 26.329 1.00 89.44 145 TRP A CA 1
ATOM 1142 C C . TRP A 1 145 ? -7.138 22.872 27.756 1.00 89.44 145 TRP A C 1
ATOM 1144 O O . TRP A 1 145 ? -7.676 23.652 28.536 1.00 89.44 145 TRP A O 1
ATOM 1154 N N . ALA A 1 146 ? -6.749 21.648 28.121 1.00 90.62 146 ALA A N 1
ATOM 1155 C CA . ALA A 1 146 ? -6.921 21.137 29.478 1.00 90.62 146 ALA A CA 1
ATOM 1156 C C . ALA A 1 146 ? -6.184 22.006 30.512 1.00 90.62 146 ALA A C 1
ATOM 1158 O O . ALA A 1 146 ? -6.747 22.324 31.558 1.00 90.62 146 ALA A O 1
ATOM 1159 N N . LEU A 1 147 ? -4.962 22.449 30.193 1.00 92.94 147 LEU A N 1
ATOM 1160 C CA . LEU A 1 147 ? -4.188 23.355 31.042 1.00 92.94 147 LEU A CA 1
ATOM 1161 C C . LEU A 1 147 ? -4.874 24.722 31.192 1.00 92.94 147 LEU A C 1
ATOM 1163 O O . LEU A 1 147 ? -5.026 25.203 32.313 1.00 92.94 147 LEU A O 1
ATOM 1167 N N . MET A 1 148 ? -5.313 25.338 30.086 1.00 92.75 148 MET A N 1
ATOM 1168 C CA . MET A 1 148 ? -6.005 26.634 30.129 1.00 92.75 148 MET A CA 1
ATOM 1169 C C . MET A 1 148 ? -7.313 26.557 30.918 1.00 92.75 148 MET A C 1
ATOM 1171 O O . MET A 1 148 ? -7.561 27.406 31.770 1.00 92.75 148 MET A O 1
ATOM 1175 N N . LEU A 1 149 ? -8.130 25.529 30.680 1.00 94.81 149 LEU A N 1
ATOM 1176 C CA . LEU A 1 149 ? -9.383 25.325 31.408 1.00 94.81 149 LEU A CA 1
ATOM 1177 C C . LEU A 1 149 ? -9.138 25.080 32.902 1.00 94.81 149 LEU A C 1
ATOM 1179 O O . LEU A 1 149 ? -9.845 25.645 33.735 1.00 94.81 149 LEU A O 1
ATOM 1183 N N . GLY A 1 150 ? -8.112 24.296 33.246 1.00 95.31 150 GLY A N 1
ATOM 1184 C CA . GLY A 1 150 ? -7.709 24.076 34.634 1.00 95.31 150 GLY A CA 1
ATOM 1185 C C . GLY A 1 150 ? -7.249 25.362 35.325 1.00 95.31 150 GLY A C 1
ATOM 1186 O O . GLY A 1 150 ? -7.641 25.620 36.462 1.00 95.31 150 GLY A O 1
ATOM 1187 N N . LEU A 1 151 ? -6.480 26.204 34.628 1.00 95.75 151 LEU A N 1
ATOM 1188 C CA . LEU A 1 151 ? -6.032 27.500 35.142 1.00 95.75 151 LEU A CA 1
ATOM 1189 C C . LEU A 1 151 ? -7.217 28.442 35.405 1.00 95.75 151 LEU A C 1
ATOM 1191 O O . LEU A 1 151 ? -7.303 29.035 36.477 1.00 95.75 151 LEU A O 1
ATOM 1195 N N . VAL A 1 152 ? -8.155 28.546 34.458 1.00 95.75 152 VAL A N 1
ATOM 1196 C CA . VAL A 1 152 ? -9.366 29.368 34.622 1.00 95.75 152 VAL A CA 1
ATOM 1197 C C . VAL A 1 152 ? -10.206 28.869 35.798 1.00 95.75 152 VAL A C 1
ATOM 1199 O O . VAL A 1 152 ? -10.634 29.675 36.622 1.00 95.75 152 VAL A O 1
ATOM 1202 N N . ALA A 1 153 ? -10.397 27.553 35.929 1.00 94.94 153 ALA A N 1
ATOM 1203 C CA . ALA A 1 153 ? -11.130 26.971 37.050 1.00 94.94 153 ALA A CA 1
ATOM 1204 C C . ALA A 1 153 ? -10.467 27.285 38.402 1.00 94.94 153 ALA A C 1
ATOM 1206 O O . ALA A 1 153 ? -11.164 27.649 39.349 1.00 94.94 153 ALA A O 1
ATOM 1207 N N . LEU A 1 154 ? -9.133 27.213 38.482 1.00 94.69 154 LEU A N 1
ATOM 1208 C CA . LEU A 1 154 ? -8.371 27.590 39.676 1.00 94.69 154 LEU A CA 1
ATOM 1209 C C . LEU A 1 154 ? -8.530 29.071 40.028 1.00 94.69 154 LEU A C 1
ATOM 1211 O O . LEU A 1 154 ? -8.716 29.394 41.197 1.00 94.69 154 LEU A O 1
ATOM 1215 N N . ILE A 1 155 ? -8.491 29.962 39.035 1.00 93.94 155 ILE A N 1
ATOM 1216 C CA . ILE A 1 155 ? -8.680 31.404 39.245 1.00 93.94 155 ILE A CA 1
ATOM 1217 C C . ILE A 1 155 ? -10.091 31.687 39.765 1.00 93.94 155 ILE A C 1
ATOM 1219 O O . ILE A 1 155 ? -10.241 32.384 40.763 1.00 93.94 155 ILE A O 1
ATOM 1223 N N . VAL A 1 156 ? -11.124 31.120 39.135 1.00 93.31 156 VAL A N 1
ATOM 1224 C CA . VAL A 1 156 ? -12.519 31.297 39.575 1.00 93.31 156 VAL A CA 1
ATOM 1225 C C . VAL A 1 156 ? -12.719 30.740 40.983 1.00 93.31 156 VAL A C 1
ATOM 1227 O O . VAL A 1 156 ? -13.341 31.394 41.819 1.00 93.31 156 VAL A O 1
ATOM 1230 N N . PHE A 1 157 ? -12.163 29.561 41.271 1.00 92.38 157 PHE A N 1
ATOM 1231 C CA . PHE A 1 157 ? -12.233 28.962 42.600 1.00 92.38 157 PHE A CA 1
ATOM 1232 C C . PHE A 1 157 ? -11.513 29.815 43.652 1.00 92.38 157 PHE A C 1
ATOM 1234 O O . PHE A 1 157 ? -12.065 30.045 44.724 1.00 92.38 157 PHE A O 1
ATOM 1241 N N . GLY A 1 158 ? -10.323 30.333 43.335 1.00 91.88 158 GLY A N 1
ATOM 1242 C CA . GLY A 1 158 ? -9.566 31.229 44.208 1.00 91.88 158 GLY A CA 1
ATOM 1243 C C . GLY A 1 158 ? -10.296 32.546 44.476 1.00 91.88 158 GLY A C 1
ATOM 1244 O O . GLY A 1 158 ? -10.435 32.939 45.629 1.00 91.88 158 GLY A O 1
ATOM 1245 N N . LEU A 1 159 ? -10.836 33.193 43.439 1.00 92.00 159 LEU A N 1
ATOM 1246 C CA . LEU A 1 159 ? -11.603 34.436 43.582 1.00 92.00 159 LEU A CA 1
ATOM 1247 C C . LEU A 1 159 ? -12.872 34.235 44.423 1.00 92.00 159 LEU A C 1
ATOM 1249 O O . LEU A 1 159 ? -13.168 35.064 45.284 1.00 92.00 159 LEU A O 1
ATOM 1253 N N . LYS A 1 160 ? -13.567 33.104 44.239 1.00 87.56 160 LYS A N 1
ATOM 1254 C CA . LYS A 1 160 ? -14.714 32.719 45.071 1.00 87.56 160 LYS A CA 1
ATOM 1255 C C . LYS A 1 160 ? -14.304 32.449 46.523 1.00 87.56 160 LYS A C 1
ATOM 1257 O O . LYS A 1 160 ? -14.981 32.889 47.445 1.00 87.56 160 LYS A O 1
ATOM 1262 N N . ALA A 1 161 ? -13.186 31.757 46.747 1.00 86.19 161 ALA A N 1
ATOM 1263 C CA . ALA A 1 161 ? -12.662 31.495 48.090 1.00 86.19 161 ALA A CA 1
ATOM 1264 C C . ALA A 1 161 ? -12.220 32.782 48.815 1.00 86.19 161 ALA A C 1
ATOM 1266 O O . ALA A 1 161 ? -12.311 32.858 50.038 1.00 86.19 161 ALA A O 1
ATOM 1267 N N . CYS A 1 162 ? -11.790 33.803 48.070 1.00 88.06 162 CYS A N 1
ATOM 1268 C CA . CYS A 1 162 ? -11.459 35.131 48.588 1.00 88.06 162 CYS A CA 1
ATOM 1269 C C . CYS A 1 162 ? -12.670 36.077 48.722 1.00 88.06 162 CYS A C 1
ATOM 1271 O O . CYS A 1 162 ? -12.483 37.220 49.132 1.00 88.06 162 CYS A O 1
ATOM 1273 N N . GLY A 1 163 ? -13.892 35.635 48.393 1.00 81.44 163 GLY A N 1
ATOM 1274 C CA . GLY A 1 163 ? -15.119 36.423 48.568 1.00 81.44 163 GLY A CA 1
ATOM 1275 C C . GLY A 1 163 ? -15.269 37.606 47.606 1.00 81.44 163 GLY A C 1
ATOM 1276 O O . GLY A 1 163 ? -15.986 38.553 47.916 1.00 81.44 163 GLY A O 1
ATOM 1277 N N . VAL A 1 164 ? -14.583 37.577 46.456 1.00 82.12 164 VAL A N 1
ATOM 1278 C CA . VAL A 1 164 ? -14.650 38.647 45.441 1.00 82.12 164 VAL A CA 1
ATOM 1279 C C . VAL A 1 164 ? -16.028 38.684 44.759 1.00 82.12 164 VAL A C 1
ATOM 1281 O O . VAL A 1 164 ? -16.432 39.730 44.251 1.00 82.12 164 VAL A O 1
ATOM 1284 N N . PHE A 1 165 ? -16.750 37.559 44.771 1.00 71.69 165 PHE A N 1
ATOM 1285 C CA . PHE A 1 165 ? -18.137 37.383 44.329 1.00 71.69 165 PHE A CA 1
ATOM 1286 C C . PHE A 1 165 ? -18.696 36.041 44.820 1.00 71.69 165 PHE A C 1
ATOM 1288 O O . PHE A 1 165 ? -17.890 35.114 45.082 1.00 71.69 165 PHE A O 1
#

Sequence (165 aa):
MVNRFGARVGHFDPGFSRELSLKKAQDMTLVAILSFVAFSEQPEPGEYWGQAAVLGYTPREKAVFEPFVQGIANLMGKGIRPQVDFEGRAVDQIIESRGQWLPSNREPMPEKRKGMAILKRKRSFTDGLVEQGRKGNKGCYFLSWALMLGLVALIVFGLKACGVF

pLDDT: mean 89.99, std 7.04, range [63.38, 97.19]